Protein AF-A0A8T5UHZ5-F1 (afdb_monomer_lite)

Secondary structure (DSSP, 8-state):
-HHHHHHHHHHHHT--EEEEEEEEESS-TTTHHHHHHTSPP-TTEEEEEEEEE-S-SSSHHHHHHHTT-EEEE-SS---HHHHHHHHHHHHHH-

Radius of gyration: 17.34 Å; chains: 1; bounding box: 22×58×33 Å

pLDDT: mean 89.57, std 15.81, range [50.34, 98.81]

Structure (mmCIF, N/CA/C/O backbone):
data_AF-A0A8T5UHZ5-F1
#
_entry.id   AF-A0A8T5UHZ5-F1
#
loop_
_atom_site.group_PDB
_atom_site.id
_atom_site.type_symbol
_atom_site.label_atom_id
_atom_site.label_alt_id
_atom_site.label_comp_id
_atom_site.label_asym_id
_atom_site.label_entity_id
_atom_site.label_seq_id
_atom_site.pdbx_PDB_ins_code
_atom_site.Cartn_x
_atom_site.Cartn_y
_atom_site.Cartn_z
_atom_site.occupancy
_atom_site.B_iso_or_equiv
_atom_site.auth_seq_id
_atom_site.auth_comp_id
_atom_site.auth_asym_id
_atom_site.auth_atom_id
_atom_site.pdbx_PDB_model_num
ATOM 1 N N . MET A 1 1 ? -9.421 -43.260 -18.445 1.00 54.06 1 MET A N 1
ATOM 2 C CA . MET A 1 1 ? -9.083 -42.945 -17.036 1.00 54.06 1 MET A CA 1
ATOM 3 C C . MET A 1 1 ? -7.780 -42.146 -16.905 1.00 54.06 1 MET A C 1
ATOM 5 O O . MET A 1 1 ? -7.776 -41.135 -16.219 1.00 54.06 1 MET A O 1
ATOM 9 N N . THR A 1 2 ? -6.703 -42.509 -17.613 1.00 50.34 2 THR A N 1
ATOM 10 C CA . THR A 1 2 ? -5.383 -41.836 -17.532 1.00 50.34 2 THR A CA 1
ATOM 11 C C . THR A 1 2 ? -5.360 -40.383 -18.039 1.00 50.34 2 THR A C 1
ATOM 13 O O . THR A 1 2 ? -4.665 -39.549 -17.470 1.00 50.34 2 THR A O 1
ATOM 16 N N . ILE A 1 3 ? -6.171 -40.039 -19.048 1.00 54.50 3 ILE A N 1
ATOM 17 C CA . ILE A 1 3 ? -6.289 -38.656 -19.559 1.00 54.50 3 ILE A CA 1
ATOM 18 C C . ILE A 1 3 ? -6.992 -37.724 -18.550 1.00 54.50 3 ILE A C 1
ATOM 20 O O . ILE A 1 3 ? -6.657 -36.545 -18.466 1.00 54.50 3 ILE A O 1
ATOM 24 N N . LEU A 1 4 ? -7.906 -38.250 -17.723 1.00 54.22 4 LEU A N 1
ATOM 25 C CA . LEU A 1 4 ? -8.629 -37.453 -16.724 1.00 54.22 4 LEU A CA 1
ATOM 26 C C . LEU A 1 4 ? -7.715 -37.070 -15.544 1.00 54.22 4 LEU A C 1
ATOM 28 O O . LEU A 1 4 ? -7.699 -35.917 -15.124 1.00 54.22 4 LEU A O 1
ATOM 32 N N . LEU A 1 5 ? -6.861 -37.999 -15.096 1.00 55.75 5 LEU A N 1
ATOM 33 C CA . LEU A 1 5 ? -5.858 -37.757 -14.047 1.00 55.75 5 LEU A CA 1
ATOM 34 C C . LEU A 1 5 ? -4.801 -36.715 -14.449 1.00 55.75 5 LEU A C 1
ATOM 36 O O . LEU A 1 5 ? -4.321 -35.965 -13.597 1.00 55.75 5 LEU A O 1
ATOM 40 N N . LEU A 1 6 ? -4.449 -36.646 -15.738 1.00 55.50 6 LEU A N 1
ATOM 41 C CA . LEU A 1 6 ? -3.591 -35.582 -16.261 1.00 55.50 6 LEU A CA 1
ATOM 42 C C . LEU A 1 6 ? -4.319 -34.234 -16.219 1.00 55.50 6 LEU A C 1
ATOM 44 O O . LEU A 1 6 ? -3.737 -33.278 -15.729 1.00 55.50 6 LEU A O 1
ATOM 48 N N . SER A 1 7 ? -5.599 -34.169 -16.606 1.00 57.31 7 SER A N 1
ATOM 49 C CA . SER A 1 7 ? -6.381 -32.922 -16.560 1.00 57.31 7 SER A CA 1
ATOM 50 C C . SER A 1 7 ? -6.512 -32.327 -15.148 1.00 57.31 7 SER A C 1
ATOM 52 O O . SER A 1 7 ? -6.411 -31.110 -14.990 1.00 57.31 7 SER A O 1
ATOM 54 N N . ASP A 1 8 ? -6.637 -33.168 -14.115 1.00 59.12 8 ASP A N 1
ATOM 55 C CA . ASP A 1 8 ? -6.716 -32.726 -12.717 1.00 59.12 8 ASP A CA 1
ATOM 56 C C . ASP A 1 8 ? -5.356 -32.297 -12.152 1.00 59.12 8 ASP A C 1
ATOM 58 O O . ASP A 1 8 ? -5.274 -31.285 -11.452 1.00 59.12 8 ASP A O 1
ATOM 62 N N . LYS A 1 9 ? -4.258 -32.983 -12.509 1.00 55.28 9 LYS A N 1
ATOM 63 C CA . LYS A 1 9 ? -2.899 -32.505 -12.193 1.00 55.28 9 LYS A CA 1
ATOM 64 C C . LYS A 1 9 ? -2.590 -31.190 -12.904 1.00 55.28 9 LYS A C 1
ATOM 66 O O . LYS A 1 9 ? -2.010 -30.304 -12.287 1.00 55.28 9 LYS A O 1
ATOM 71 N N . THR A 1 10 ? -3.004 -31.024 -14.159 1.00 53.44 10 THR A N 1
ATOM 72 C CA . THR A 1 10 ? -2.833 -29.771 -14.903 1.00 53.44 10 THR A CA 1
ATOM 73 C C . THR A 1 10 ? -3.686 -28.650 -14.303 1.00 53.44 10 THR A C 1
ATOM 75 O O . THR A 1 10 ? -3.171 -27.554 -14.126 1.00 53.44 10 THR A O 1
ATOM 78 N N . LYS A 1 11 ? -4.929 -28.915 -13.869 1.00 51.22 11 LYS A N 1
ATOM 79 C CA . LYS A 1 11 ? -5.758 -27.969 -13.089 1.00 51.22 11 LYS A CA 1
ATOM 80 C C . LYS A 1 11 ? -5.114 -27.566 -11.760 1.00 51.22 11 LYS A C 1
ATOM 82 O O . LYS A 1 11 ? -5.171 -26.398 -11.387 1.00 51.22 11 LYS A O 1
ATOM 87 N N . LEU A 1 12 ? -4.493 -28.514 -11.054 1.00 54.09 12 LEU A N 1
ATOM 88 C CA . LEU A 1 12 ? -3.776 -28.261 -9.801 1.00 54.09 12 LEU A CA 1
ATOM 89 C C . LEU A 1 12 ? -2.492 -27.441 -10.028 1.00 54.09 12 LEU A C 1
ATOM 91 O O . LEU A 1 12 ? -2.179 -26.562 -9.229 1.00 54.09 12 LEU A O 1
ATOM 95 N N . ILE A 1 13 ? -1.788 -27.691 -11.137 1.00 55.31 13 ILE A N 1
ATOM 96 C CA . ILE A 1 13 ? -0.600 -26.942 -11.581 1.00 55.31 13 ILE A CA 1
ATOM 97 C C . ILE A 1 13 ? -0.978 -25.548 -12.128 1.00 55.31 13 ILE A C 1
ATOM 99 O O . ILE A 1 13 ? -0.185 -24.619 -12.012 1.00 55.31 13 ILE A O 1
ATOM 103 N N . MET A 1 14 ? -2.197 -25.366 -12.649 1.00 54.47 14 MET A N 1
ATOM 104 C CA . MET A 1 14 ? -2.715 -24.099 -13.195 1.00 54.47 14 MET A CA 1
ATOM 105 C C . MET A 1 14 ? -3.543 -23.266 -12.209 1.00 54.47 14 MET A C 1
ATOM 107 O O . MET A 1 14 ? -4.137 -22.262 -12.604 1.00 54.47 14 MET A O 1
ATOM 111 N N . ARG A 1 15 ? -3.592 -23.625 -10.921 1.00 60.47 15 ARG A N 1
ATOM 112 C CA . ARG A 1 15 ? -4.192 -22.741 -9.916 1.00 60.47 15 ARG A CA 1
ATOM 113 C C . ARG A 1 15 ? -3.278 -21.529 -9.735 1.00 60.47 15 ARG A C 1
ATOM 115 O O . ARG A 1 15 ? -2.355 -21.572 -8.922 1.00 60.47 15 ARG A O 1
ATOM 122 N N . LEU A 1 16 ? -3.533 -20.473 -10.514 1.00 61.34 16 LEU A N 1
ATOM 123 C CA . LEU A 1 16 ? -2.915 -19.157 -10.360 1.00 61.34 16 LEU A CA 1
ATOM 124 C C . LEU A 1 16 ? -2.950 -18.793 -8.878 1.00 61.34 16 LEU A C 1
ATOM 126 O O . LEU A 1 16 ? -4.014 -18.666 -8.267 1.00 61.34 16 LEU A O 1
ATOM 130 N N . LYS A 1 17 ? -1.770 -18.718 -8.266 1.00 83.94 17 LYS A N 1
ATOM 131 C CA . LYS A 1 17 ? -1.664 -18.317 -6.869 1.00 83.94 17 LYS A CA 1
ATOM 132 C C . LYS A 1 17 ? -1.822 -16.801 -6.835 1.00 83.94 17 LYS A C 1
ATOM 134 O O . LYS A 1 17 ? -1.069 -16.085 -7.495 1.00 83.94 17 LYS A O 1
ATOM 139 N N . LYS A 1 18 ? -2.811 -16.327 -6.080 1.00 91.69 18 LYS A N 1
ATOM 140 C CA . LYS A 1 18 ? -2.976 -14.901 -5.797 1.00 91.69 18 LYS A CA 1
ATOM 141 C C . LYS A 1 18 ? -1.849 -14.435 -4.877 1.00 91.69 18 LYS A C 1
ATOM 143 O O . LYS A 1 18 ? -1.552 -15.099 -3.884 1.00 91.69 18 LYS A O 1
ATOM 148 N N . LEU A 1 19 ? -1.238 -13.302 -5.201 1.00 94.38 19 LEU A N 1
ATOM 149 C CA . LEU A 1 19 ? -0.234 -12.628 -4.383 1.00 94.38 19 LEU A CA 1
ATOM 150 C C . LEU A 1 19 ? -0.752 -11.242 -4.009 1.00 94.38 19 LEU A C 1
ATOM 152 O O . LEU A 1 19 ? -0.850 -10.363 -4.864 1.00 94.38 19 LEU A O 1
ATOM 156 N N . TYR A 1 20 ? -1.034 -11.040 -2.726 1.00 96.88 20 TYR A N 1
ATOM 157 C CA . TYR A 1 20 ? -1.373 -9.730 -2.178 1.00 96.88 20 TYR A CA 1
ATOM 158 C C . TYR A 1 20 ? -0.125 -9.072 -1.599 1.00 96.88 20 TYR A C 1
ATOM 160 O O . TYR A 1 20 ? 0.555 -9.649 -0.753 1.00 96.88 20 TY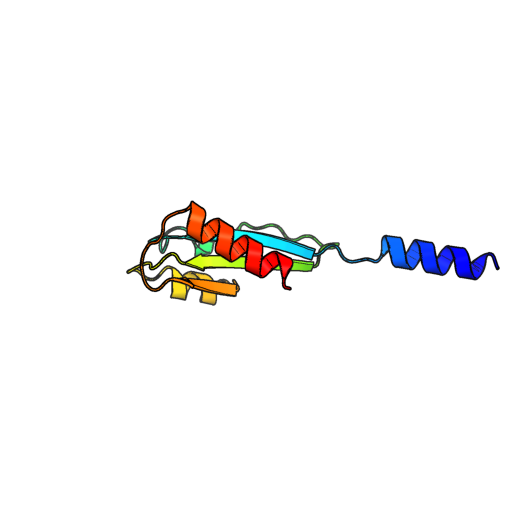R A O 1
ATOM 168 N N . ILE A 1 21 ? 0.162 -7.852 -2.043 1.00 97.69 21 ILE A N 1
ATOM 169 C CA . ILE A 1 21 ? 1.249 -7.019 -1.530 1.00 97.69 21 ILE A CA 1
ATOM 170 C C . ILE A 1 21 ? 0.605 -5.879 -0.760 1.00 97.69 21 ILE A C 1
ATOM 172 O O . ILE A 1 21 ? 0.019 -4.972 -1.352 1.00 97.69 21 ILE A O 1
ATOM 176 N N . LEU A 1 22 ? 0.681 -5.970 0.565 1.00 98.25 22 LEU A N 1
ATOM 177 C CA . LEU A 1 22 ? 0.100 -5.003 1.485 1.00 98.25 22 LEU A CA 1
ATOM 178 C C . LEU A 1 22 ? 1.145 -3.940 1.825 1.00 98.25 22 LEU A C 1
ATOM 180 O O . LEU A 1 22 ? 2.221 -4.270 2.320 1.00 98.25 22 LEU A O 1
ATOM 184 N N . ILE A 1 23 ? 0.821 -2.675 1.574 1.00 98.31 23 ILE A N 1
ATOM 185 C CA . ILE A 1 23 ? 1.711 -1.535 1.809 1.00 98.31 23 ILE A CA 1
ATOM 186 C C . ILE A 1 23 ? 1.004 -0.569 2.764 1.00 98.31 23 ILE A C 1
ATOM 188 O O . ILE A 1 23 ? 0.219 0.270 2.315 1.00 98.31 23 ILE A O 1
ATOM 192 N N . PRO A 1 24 ? 1.223 -0.684 4.083 1.00 98.12 24 PRO A N 1
ATOM 193 C CA . PRO A 1 24 ? 0.827 0.361 5.017 1.00 98.12 24 PRO A CA 1
ATOM 194 C C . PRO A 1 24 ? 1.523 1.675 4.650 1.00 98.12 24 PRO A C 1
ATOM 196 O O . PRO A 1 24 ? 2.722 1.677 4.375 1.00 98.12 24 PRO A O 1
ATOM 199 N N . ALA A 1 25 ? 0.786 2.782 4.643 1.00 98.31 25 ALA A N 1
ATOM 200 C CA . ALA A 1 25 ? 1.324 4.090 4.296 1.00 98.31 25 ALA A CA 1
ATOM 201 C C . ALA A 1 25 ? 0.716 5.187 5.176 1.00 98.31 25 ALA A C 1
ATOM 203 O O . ALA A 1 25 ? -0.494 5.213 5.399 1.00 98.31 25 ALA A O 1
ATOM 204 N N . TYR A 1 26 ? 1.559 6.106 5.647 1.00 98.44 26 TYR A N 1
ATOM 205 C CA . TYR A 1 26 ? 1.148 7.327 6.336 1.00 98.44 26 TYR A CA 1
ATOM 206 C C . TYR A 1 26 ? 2.125 8.453 5.995 1.00 98.44 26 TYR A C 1
ATOM 208 O O . TYR A 1 26 ? 3.269 8.431 6.437 1.00 98.44 26 TYR A O 1
ATOM 216 N N . ASN A 1 27 ? 1.666 9.438 5.226 1.00 98.31 27 ASN A N 1
ATOM 217 C CA . ASN A 1 27 ? 2.475 10.555 4.725 1.00 98.31 27 ASN A CA 1
ATOM 218 C C . ASN A 1 27 ? 3.727 10.134 3.918 1.00 98.31 27 ASN A C 1
ATOM 220 O O . ASN A 1 27 ? 4.837 10.620 4.133 1.00 98.31 27 ASN A O 1
ATOM 224 N N . GLU A 1 28 ? 3.534 9.210 2.980 1.00 98.50 28 GLU A N 1
ATOM 225 C CA . GLU A 1 28 ? 4.555 8.616 2.113 1.00 98.50 28 GLU A CA 1
ATOM 226 C C . GLU A 1 28 ? 4.523 9.182 0.679 1.00 98.50 28 GLU A C 1
ATOM 228 O O . GLU A 1 28 ? 4.920 8.515 -0.281 1.00 98.50 28 GLU A O 1
ATOM 233 N N . GLU A 1 29 ? 4.064 10.425 0.464 1.00 98.62 29 GLU A N 1
ATOM 234 C CA . GLU A 1 29 ? 3.900 10.965 -0.894 1.00 98.62 29 GLU A CA 1
ATOM 235 C C . GLU A 1 29 ? 5.204 10.991 -1.710 1.00 98.62 29 GLU A C 1
ATOM 237 O O . GLU A 1 29 ? 5.168 11.042 -2.941 1.00 98.62 29 GLU A O 1
ATOM 242 N N . LYS A 1 30 ? 6.366 11.004 -1.053 1.00 98.62 30 LYS A N 1
ATOM 243 C CA . LYS A 1 30 ? 7.677 11.054 -1.717 1.00 98.62 30 LYS A CA 1
ATOM 244 C C . LYS A 1 30 ? 8.161 9.677 -2.175 1.00 98.62 30 LYS A C 1
ATOM 246 O O . LYS A 1 30 ? 8.940 9.604 -3.119 1.00 98.62 30 LYS A O 1
ATOM 251 N N . SER A 1 31 ? 7.698 8.606 -1.537 1.00 98.38 31 SER A N 1
ATOM 252 C CA . SER A 1 31 ? 8.221 7.245 -1.700 1.00 98.38 31 SER A CA 1
ATOM 253 C C . SER A 1 31 ? 7.212 6.310 -2.381 1.00 98.38 31 SER A C 1
ATOM 255 O O . SER A 1 31 ? 7.613 5.460 -3.178 1.00 98.38 31 SER A O 1
ATOM 257 N N . ILE A 1 32 ? 5.907 6.495 -2.141 1.00 98.62 32 ILE A N 1
ATOM 258 C CA . ILE A 1 32 ? 4.872 5.495 -2.445 1.00 98.62 32 ILE A CA 1
ATOM 259 C C . ILE A 1 32 ? 4.819 5.084 -3.921 1.00 98.62 32 ILE A C 1
ATOM 261 O O . ILE A 1 32 ? 4.713 3.900 -4.229 1.00 98.62 32 ILE A O 1
ATOM 265 N N . THR A 1 33 ? 4.964 6.033 -4.851 1.00 98.69 33 THR A N 1
ATOM 266 C CA . THR A 1 33 ? 4.996 5.731 -6.292 1.00 98.69 33 THR A CA 1
ATOM 267 C C . THR A 1 33 ? 6.202 4.866 -6.656 1.00 98.69 33 THR A C 1
ATOM 269 O O . THR A 1 33 ? 6.059 3.910 -7.411 1.00 98.69 33 THR A O 1
ATOM 272 N N . SER A 1 34 ? 7.380 5.172 -6.103 1.00 98.56 34 SER A N 1
ATOM 273 C CA . SER A 1 34 ? 8.601 4.398 -6.352 1.00 98.56 34 SER A CA 1
ATOM 274 C C . SER A 1 34 ? 8.483 2.981 -5.789 1.00 98.56 34 SER A C 1
ATOM 276 O O . SER A 1 34 ? 8.813 2.018 -6.476 1.00 98.56 34 SER A O 1
ATOM 278 N N . VAL A 1 35 ? 7.928 2.842 -4.579 1.00 98.38 35 VAL A N 1
ATOM 279 C CA . VAL A 1 35 ? 7.683 1.537 -3.947 1.00 98.38 35 VAL A CA 1
ATOM 280 C C . VAL A 1 35 ? 6.731 0.685 -4.783 1.00 98.38 35 VAL A C 1
ATOM 282 O O . VAL A 1 35 ? 7.011 -0.483 -5.004 1.00 98.38 35 VAL A O 1
ATOM 285 N N . ILE A 1 36 ? 5.628 1.247 -5.282 1.00 98.38 36 ILE A N 1
ATOM 286 C CA . ILE A 1 36 ? 4.678 0.493 -6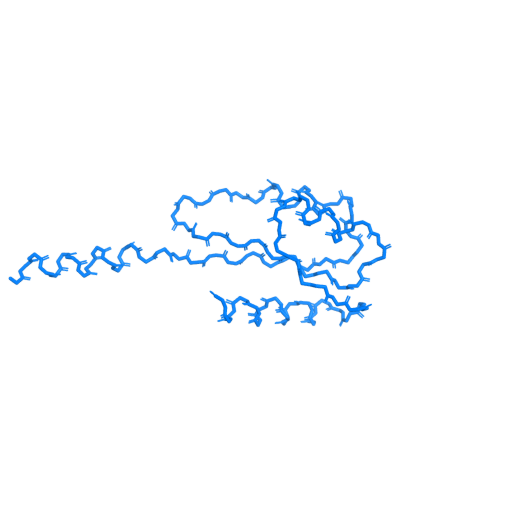.115 1.00 98.38 36 ILE A CA 1
ATOM 287 C C . ILE A 1 36 ? 5.327 0.072 -7.441 1.00 98.38 36 ILE A C 1
ATOM 289 O O . ILE A 1 36 ? 5.178 -1.074 -7.864 1.00 98.38 36 ILE A O 1
ATOM 293 N N . ASN A 1 37 ? 6.085 0.973 -8.069 1.00 97.94 37 ASN A N 1
ATOM 294 C CA . ASN A 1 37 ? 6.735 0.718 -9.355 1.00 97.94 37 ASN A CA 1
ATOM 295 C C . ASN A 1 37 ? 7.922 -0.255 -9.259 1.00 97.94 37 ASN A C 1
ATOM 297 O O . ASN A 1 37 ? 8.270 -0.876 -10.259 1.00 97.94 37 ASN A O 1
ATOM 301 N N . SER A 1 38 ? 8.543 -0.404 -8.085 1.00 97.81 38 SER A N 1
ATOM 302 C CA . SER A 1 38 ? 9.656 -1.340 -7.879 1.00 97.81 38 SER A CA 1
ATOM 303 C C . SER A 1 38 ? 9.202 -2.787 -7.680 1.00 97.81 38 SER A C 1
ATOM 305 O O . SER A 1 38 ? 10.025 -3.703 -7.714 1.00 97.81 38 SER A O 1
ATOM 307 N N . ILE A 1 39 ? 7.897 -3.018 -7.500 1.00 96.88 39 ILE A N 1
ATOM 308 C CA . ILE A 1 39 ? 7.348 -4.358 -7.314 1.00 96.88 39 ILE A CA 1
ATOM 309 C C . ILE A 1 39 ? 7.535 -5.170 -8.602 1.00 96.88 39 ILE A C 1
ATOM 311 O O . ILE A 1 39 ? 6.928 -4.834 -9.626 1.00 96.88 39 ILE A O 1
ATOM 315 N N . PRO A 1 40 ? 8.269 -6.297 -8.558 1.00 94.06 40 PRO A N 1
ATOM 316 C CA . PRO A 1 40 ? 8.537 -7.088 -9.747 1.00 94.06 40 PRO A CA 1
ATOM 317 C C . PRO A 1 40 ? 7.262 -7.685 -10.356 1.00 94.06 40 PRO A C 1
ATOM 319 O O . PRO A 1 40 ? 6.192 -7.794 -9.736 1.00 94.06 40 PRO A O 1
ATOM 322 N N . THR A 1 41 ? 7.385 -8.069 -11.622 1.00 89.38 41 THR A N 1
ATOM 323 C CA . THR A 1 41 ? 6.346 -8.819 -12.326 1.00 89.38 41 THR A CA 1
ATOM 324 C C . THR A 1 41 ? 6.544 -10.304 -12.065 1.00 89.38 41 THR A C 1
ATOM 326 O O . THR A 1 41 ? 7.658 -10.813 -12.153 1.00 89.38 41 THR A O 1
ATOM 329 N N . PHE A 1 42 ? 5.453 -11.004 -11.766 1.00 8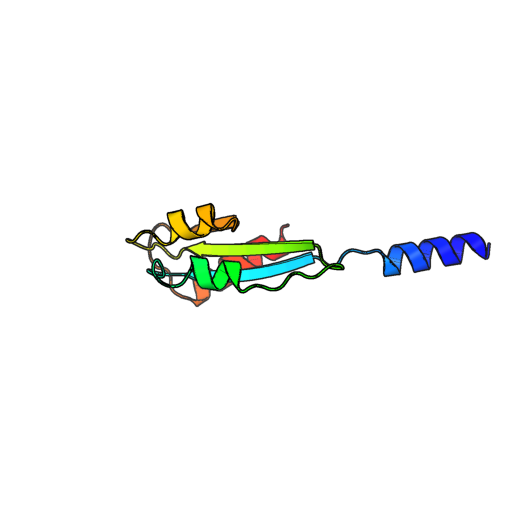6.88 42 PHE A N 1
ATOM 330 C CA . PHE A 1 42 ? 5.443 -12.447 -11.564 1.00 86.88 42 PHE A CA 1
ATOM 331 C C . PHE A 1 42 ? 4.517 -13.064 -12.612 1.00 86.88 42 PHE A C 1
ATOM 333 O O . PHE A 1 42 ? 3.304 -12.921 -12.513 1.00 86.88 42 PHE A O 1
ATOM 340 N N . SER A 1 43 ? 5.072 -13.733 -13.625 1.00 84.25 43 SER A N 1
ATOM 341 C CA . SER A 1 43 ? 4.299 -14.268 -14.761 1.00 84.25 43 SER A CA 1
ATOM 342 C C . SER A 1 43 ? 3.294 -15.359 -14.374 1.00 84.25 43 SER A C 1
ATOM 344 O O . SER A 1 43 ? 2.300 -15.549 -15.066 1.00 84.25 43 SER A O 1
ATOM 346 N N . ASN A 1 44 ? 3.536 -16.056 -13.262 1.00 87.81 44 ASN A N 1
ATOM 347 C CA . ASN A 1 44 ? 2.732 -17.196 -12.812 1.00 87.81 44 ASN A CA 1
ATOM 348 C C . ASN A 1 44 ? 1.822 -16.866 -11.611 1.00 87.81 44 ASN A C 1
ATOM 350 O O . ASN A 1 44 ? 1.270 -17.785 -11.002 1.00 87.81 44 ASN A O 1
ATOM 354 N N . LEU A 1 45 ? 1.704 -15.588 -11.225 1.00 89.69 45 LEU A N 1
ATOM 355 C CA . LEU A 1 45 ? 0.903 -15.143 -10.081 1.00 89.69 45 LEU A CA 1
ATOM 356 C C . LEU A 1 45 ? -0.075 -14.047 -10.500 1.00 89.69 45 LEU A C 1
ATOM 358 O O . LEU A 1 45 ? 0.282 -13.122 -11.225 1.00 89.69 45 LEU A O 1
ATOM 362 N N . GLU A 1 46 ? -1.289 -14.106 -9.963 1.00 91.88 46 GLU A N 1
ATOM 363 C CA . GLU A 1 46 ? -2.221 -12.984 -10.036 1.00 91.88 46 GLU A CA 1
ATOM 364 C C . GLU A 1 46 ? -1.873 -12.000 -8.909 1.00 91.88 46 GLU A C 1
ATOM 366 O O . GLU A 1 46 ? -2.046 -12.306 -7.727 1.00 91.88 46 GLU A O 1
ATOM 371 N N . LYS A 1 47 ? -1.292 -10.846 -9.258 1.00 94.00 47 LYS A N 1
ATOM 372 C CA . LYS A 1 47 ? -0.748 -9.879 -8.292 1.00 94.00 47 LYS A CA 1
ATOM 373 C C . LYS A 1 47 ? -1.751 -8.770 -7.977 1.00 94.00 47 LYS A C 1
ATOM 375 O O . LYS A 1 47 ? -2.213 -8.082 -8.882 1.00 94.00 47 LYS A O 1
ATOM 380 N N . PHE A 1 48 ? -1.950 -8.499 -6.690 1.00 96.62 48 PHE A N 1
ATOM 381 C CA . PHE A 1 48 ? -2.749 -7.388 -6.179 1.00 96.62 48 PHE A CA 1
ATOM 382 C C . PHE A 1 48 ? -1.892 -6.499 -5.278 1.00 96.62 48 PHE A C 1
ATOM 384 O O . PHE A 1 48 ? -1.421 -6.935 -4.228 1.00 96.62 48 PHE A O 1
ATOM 391 N N . VAL A 1 49 ? -1.693 -5.241 -5.670 1.00 98.19 49 VAL A N 1
ATOM 392 C CA . VAL A 1 49 ? -1.006 -4.242 -4.837 1.00 98.19 49 VAL A CA 1
ATOM 393 C C . VAL A 1 49 ? -2.058 -3.448 -4.074 1.00 98.19 49 VAL A C 1
ATOM 395 O O . VAL A 1 49 ? -2.903 -2.790 -4.684 1.00 98.19 49 VAL A O 1
ATOM 398 N N . VAL A 1 50 ? -2.014 -3.528 -2.746 1.00 98.56 50 VAL A N 1
ATOM 399 C CA . VAL A 1 50 ? -2.989 -2.907 -1.848 1.00 98.56 50 VAL A CA 1
ATOM 400 C C . VAL A 1 50 ? -2.261 -1.968 -0.899 1.00 98.56 50 VAL A C 1
ATOM 402 O O . VAL A 1 50 ? -1.529 -2.403 -0.013 1.00 98.56 50 VAL A O 1
ATOM 405 N N . VAL A 1 51 ? -2.479 -0.670 -1.068 1.00 98.75 51 VAL A N 1
ATOM 406 C CA . VAL A 1 51 ? -1.989 0.357 -0.150 1.00 98.75 51 VAL A CA 1
ATOM 407 C C . VAL A 1 51 ? -3.035 0.593 0.930 1.00 98.75 51 VAL A C 1
ATOM 409 O O . VAL A 1 51 ? -4.201 0.850 0.631 1.00 98.75 51 VAL A O 1
ATOM 412 N N . ILE A 1 52 ? -2.621 0.521 2.191 1.00 98.69 52 ILE A N 1
ATOM 413 C CA . ILE A 1 52 ? -3.459 0.859 3.336 1.00 98.69 52 ILE A CA 1
ATOM 414 C C . ILE A 1 52 ? -3.036 2.242 3.812 1.00 98.69 52 ILE A C 1
ATOM 416 O O . ILE A 1 52 ? -2.061 2.384 4.544 1.00 98.69 52 ILE A O 1
ATOM 420 N N . ASP A 1 53 ? -3.757 3.255 3.341 1.00 98.56 53 ASP A N 1
ATOM 421 C CA . ASP A 1 53 ? -3.522 4.654 3.685 1.00 98.56 53 ASP A CA 1
ATOM 422 C C . ASP A 1 53 ? -4.122 4.952 5.065 1.00 98.56 53 ASP A C 1
ATOM 424 O O . ASP A 1 53 ? -5.341 5.023 5.243 1.00 98.56 53 ASP A O 1
ATOM 428 N N . ASP A 1 54 ? -3.263 5.101 6.065 1.00 98.06 54 ASP A N 1
ATOM 429 C CA . ASP A 1 54 ? -3.652 5.249 7.464 1.00 98.06 54 ASP A CA 1
ATOM 430 C C . ASP A 1 54 ? -3.932 6.718 7.823 1.00 98.06 54 ASP A C 1
ATOM 432 O O . ASP A 1 54 ? -3.367 7.283 8.753 1.00 98.06 54 ASP A O 1
ATOM 436 N N . GLY A 1 55 ? -4.782 7.376 7.031 1.00 97.75 55 GLY A N 1
ATOM 437 C CA . GLY A 1 55 ? -5.183 8.766 7.251 1.00 97.75 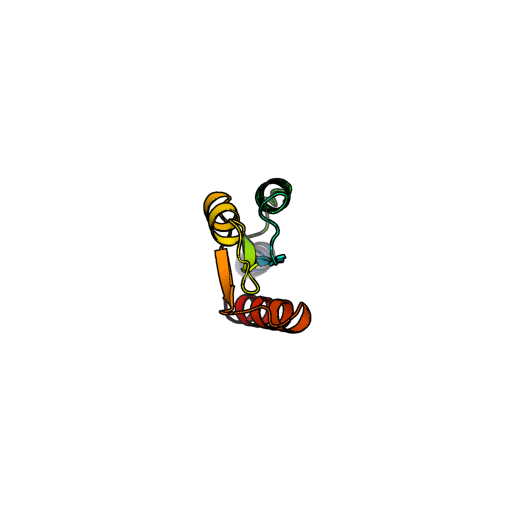55 GLY A CA 1
ATOM 438 C C . GLY A 1 55 ? -4.083 9.787 6.954 1.00 97.75 55 GLY A C 1
ATOM 439 O O . GLY A 1 55 ? -3.897 10.723 7.738 1.00 97.75 55 GLY A O 1
ATOM 440 N N . SER A 1 56 ? -3.350 9.616 5.847 1.00 98.25 56 SER A N 1
ATOM 441 C CA . SER A 1 56 ? -2.350 10.597 5.405 1.00 98.25 56 SER A CA 1
ATOM 442 C C . SER A 1 56 ? -2.981 11.969 5.146 1.00 98.25 56 SER A C 1
ATOM 444 O O . SER A 1 56 ? -4.128 12.079 4.713 1.00 98.25 56 SER A O 1
ATOM 446 N N . LYS A 1 57 ? -2.207 13.031 5.386 1.00 98.06 57 LYS A N 1
ATOM 447 C CA . LYS A 1 57 ? -2.601 14.431 5.134 1.00 98.06 57 LYS A CA 1
ATOM 448 C C . LYS A 1 57 ? -1.943 15.026 3.889 1.00 98.06 57 LYS A C 1
ATOM 450 O O . LYS A 1 57 ? -2.177 16.187 3.566 1.00 98.06 57 LYS A O 1
ATOM 455 N N . ASP A 1 58 ? -1.104 14.246 3.225 1.00 98.56 58 ASP A N 1
ATOM 456 C CA . ASP A 1 58 ? -0.375 14.615 2.020 1.00 98.56 58 ASP A CA 1
ATOM 457 C C . ASP A 1 58 ? -0.950 13.898 0.780 1.00 98.56 58 ASP A C 1
ATOM 459 O O . ASP A 1 58 ? -2.049 13.335 0.803 1.00 98.56 58 ASP A O 1
ATOM 463 N N . ASN A 1 59 ? -0.209 13.888 -0.331 1.00 98.56 59 ASN A N 1
ATOM 464 C CA . ASN A 1 59 ? -0.678 13.279 -1.575 1.00 98.56 59 ASN A CA 1
ATOM 465 C C . ASN A 1 59 ? -0.514 11.748 -1.650 1.00 98.56 59 ASN A C 1
ATOM 467 O O . ASN A 1 59 ? -0.645 11.195 -2.748 1.00 98.56 59 ASN A O 1
ATOM 471 N N . THR A 1 60 ? -0.238 11.046 -0.543 1.00 98.69 60 THR A N 1
ATOM 472 C CA . THR A 1 60 ? -0.011 9.585 -0.522 1.00 98.69 60 THR A CA 1
ATOM 473 C C . THR A 1 60 ? -1.128 8.813 -1.219 1.00 98.69 60 THR A C 1
ATOM 475 O O . THR A 1 60 ? -0.863 8.063 -2.160 1.00 98.69 60 THR A O 1
ATOM 478 N N . LEU A 1 61 ? -2.385 9.054 -0.827 1.00 98.31 61 LEU A N 1
ATOM 479 C CA . LEU A 1 61 ? -3.566 8.402 -1.403 1.00 98.31 61 LEU A CA 1
ATOM 480 C C . LEU A 1 61 ? -3.647 8.619 -2.918 1.00 98.31 61 LEU A C 1
ATOM 482 O O . LEU A 1 61 ? -3.817 7.666 -3.682 1.00 98.31 61 LEU A O 1
ATOM 486 N N . MET A 1 62 ? -3.508 9.870 -3.370 1.00 98.69 62 MET A N 1
ATOM 487 C CA . MET A 1 62 ? -3.585 10.207 -4.793 1.00 98.69 62 MET A CA 1
ATOM 488 C C . MET A 1 62 ? -2.467 9.516 -5.583 1.00 98.69 62 MET A C 1
ATOM 490 O O . MET A 1 62 ? -2.726 8.959 -6.651 1.00 98.69 62 MET A O 1
ATOM 494 N N . LYS A 1 63 ? -1.230 9.553 -5.080 1.00 98.81 63 LYS A N 1
ATOM 495 C CA . LYS A 1 63 ? -0.066 8.971 -5.758 1.00 98.81 63 LYS A CA 1
ATOM 496 C C . LYS A 1 63 ? -0.126 7.446 -5.810 1.00 98.81 63 LYS A C 1
ATOM 498 O O . LYS A 1 63 ? 0.195 6.880 -6.851 1.00 98.81 63 LYS A O 1
ATOM 503 N N . ALA A 1 64 ? -0.607 6.797 -4.750 1.00 98.69 64 ALA A N 1
ATOM 504 C CA . ALA A 1 64 ? -0.841 5.356 -4.725 1.00 98.69 64 ALA A CA 1
ATOM 505 C C . ALA A 1 64 ? -1.865 4.917 -5.785 1.00 98.69 64 ALA A C 1
ATOM 507 O O . ALA A 1 64 ? -1.589 4.010 -6.570 1.00 98.69 64 ALA A O 1
ATOM 508 N N . LYS A 1 65 ? -3.013 5.609 -5.868 1.00 98.44 65 LYS A N 1
ATOM 509 C CA . LYS A 1 65 ? -4.031 5.335 -6.898 1.00 98.44 65 LYS A CA 1
ATOM 510 C C . LYS A 1 65 ? -3.482 5.539 -8.309 1.00 98.44 65 LYS A C 1
ATOM 512 O O . LYS A 1 65 ? -3.686 4.693 -9.172 1.00 98.44 65 LYS A O 1
ATOM 517 N N . LYS A 1 66 ? -2.757 6.641 -8.542 1.00 98.62 66 LYS A N 1
ATOM 518 C CA . LYS A 1 66 ? -2.134 6.936 -9.846 1.00 98.62 66 LYS A CA 1
ATOM 519 C C . LYS A 1 66 ? -1.099 5.886 -10.261 1.00 98.62 66 LYS A C 1
ATOM 521 O O . LYS A 1 66 ? -0.958 5.634 -11.449 1.00 98.62 66 LYS A O 1
ATOM 526 N N . ALA A 1 67 ? -0.410 5.268 -9.302 1.00 98.25 67 ALA A N 1
ATOM 527 C CA . ALA A 1 67 ? 0.536 4.181 -9.548 1.00 98.25 67 ALA A CA 1
ATOM 528 C C . ALA A 1 67 ? -0.139 2.809 -9.779 1.00 98.25 67 ALA A C 1
ATOM 530 O O . ALA A 1 67 ? 0.551 1.811 -9.957 1.00 98.25 67 ALA A O 1
ATOM 531 N N . GLY A 1 68 ? -1.477 2.736 -9.780 1.00 97.81 68 GLY A N 1
ATOM 532 C CA . GLY A 1 68 ? -2.226 1.512 -10.084 1.00 97.81 68 GLY A CA 1
ATOM 533 C C . GLY A 1 68 ? -2.510 0.609 -8.881 1.00 97.81 68 GLY A C 1
ATOM 534 O O . GLY A 1 68 ? -2.973 -0.515 -9.066 1.00 97.81 68 GLY A O 1
ATOM 535 N N . ALA A 1 69 ? -2.261 1.069 -7.651 1.00 98.38 69 ALA A N 1
ATOM 536 C CA . ALA A 1 69 ? -2.608 0.304 -6.457 1.00 98.38 69 ALA A CA 1
ATOM 537 C C . ALA A 1 69 ? -4.097 0.430 -6.097 1.00 98.38 69 ALA A C 1
ATOM 539 O O . ALA A 1 69 ? -4.717 1.488 -6.243 1.00 98.38 69 ALA A O 1
ATOM 540 N N . THR A 1 70 ? -4.651 -0.639 -5.522 1.00 98.50 70 THR A N 1
ATOM 541 C CA . THR A 1 70 ? -5.897 -0.558 -4.748 1.00 98.50 70 THR A CA 1
ATOM 542 C C . THR A 1 70 ? -5.604 0.169 -3.440 1.00 98.50 70 THR A C 1
ATOM 544 O O . THR A 1 70 ? -4.602 -0.132 -2.798 1.00 98.50 70 THR A O 1
ATOM 547 N N . VAL A 1 71 ? -6.454 1.110 -3.018 1.00 98.38 71 VAL A N 1
ATOM 548 C CA . VAL A 1 71 ? -6.209 1.906 -1.802 1.00 98.38 71 VAL A CA 1
ATOM 549 C C . VAL A 1 71 ? -7.338 1.748 -0.787 1.00 98.38 71 VAL A C 1
ATOM 551 O O . VAL A 1 71 ? -8.498 2.016 -1.095 1.00 98.38 71 VAL A O 1
ATOM 554 N N . LEU A 1 72 ? -6.978 1.356 0.437 1.00 98.19 72 LEU A N 1
ATOM 555 C CA . LEU A 1 72 ? -7.857 1.248 1.598 1.00 98.19 72 LEU A CA 1
ATOM 556 C C . LEU A 1 72 ? -7.548 2.376 2.591 1.00 98.19 72 LEU A C 1
ATOM 558 O O . LEU A 1 72 ? -6.595 2.270 3.354 1.00 98.19 72 LEU A O 1
ATOM 562 N N . SER A 1 73 ? -8.378 3.418 2.652 1.00 96.69 73 SER A N 1
ATOM 563 C CA . SER A 1 73 ? -8.102 4.581 3.516 1.00 96.69 73 SER A CA 1
ATOM 564 C C . SER A 1 73 ? -8.795 4.516 4.878 1.00 96.69 73 SER A C 1
ATOM 566 O O . SER A 1 73 ? -9.956 4.105 4.977 1.00 96.69 73 SER A O 1
ATOM 568 N N . ASN A 1 74 ? -8.082 4.907 5.933 1.00 96.38 74 ASN A N 1
ATOM 569 C CA . ASN A 1 74 ? -8.631 5.217 7.255 1.00 96.38 74 ASN A CA 1
ATOM 570 C C . ASN A 1 74 ? -8.912 6.723 7.366 1.00 96.38 74 ASN A C 1
ATOM 572 O O . ASN A 1 74 ? -8.284 7.531 6.690 1.00 96.38 74 ASN A O 1
ATOM 576 N N . LYS A 1 75 ? -9.869 7.117 8.218 1.00 95.44 75 LYS A N 1
ATOM 577 C CA . LYS A 1 75 ? -10.206 8.542 8.430 1.00 95.44 75 LYS A CA 1
ATOM 578 C C . LYS A 1 75 ? -9.113 9.312 9.183 1.00 95.44 75 LYS A C 1
ATOM 580 O O . LYS A 1 75 ? -9.033 10.528 9.073 1.00 95.44 75 LYS A O 1
ATOM 585 N N . GLN A 1 76 ? -8.319 8.600 9.972 1.00 95.38 76 GLN A N 1
ATOM 586 C CA . GLN A 1 76 ? -7.216 9.104 10.783 1.00 95.38 76 GLN A CA 1
ATOM 587 C C . GLN A 1 76 ? -6.177 7.990 10.930 1.00 95.38 76 GLN A C 1
ATOM 589 O O . GLN A 1 76 ? -6.492 6.834 10.648 1.00 95.38 76 GLN A O 1
ATOM 594 N N . ASN A 1 77 ? -4.990 8.335 11.421 1.00 97.38 77 ASN A N 1
ATOM 595 C CA . ASN A 1 77 ? -3.953 7.362 11.746 1.00 97.38 77 ASN A CA 1
ATOM 596 C C . ASN A 1 77 ? -4.387 6.483 12.925 1.00 97.38 77 ASN A C 1
ATOM 598 O O . ASN A 1 77 ? -4.663 6.990 14.016 1.00 97.38 77 ASN A O 1
ATOM 602 N N . LEU A 1 78 ? -4.508 5.178 12.667 1.00 97.12 78 LEU A N 1
ATOM 603 C CA . LEU A 1 78 ? -4.870 4.137 13.633 1.00 97.12 78 LEU A CA 1
ATOM 604 C C . LEU A 1 78 ? -3.662 3.273 14.033 1.00 97.12 78 LEU A C 1
ATOM 606 O O . LEU A 1 78 ? -3.787 2.390 14.883 1.00 97.12 78 LEU A O 1
ATOM 610 N N . GLY A 1 79 ? -2.502 3.523 13.432 1.00 96.44 79 GLY A N 1
ATOM 611 C CA . GLY A 1 79 ? -1.257 2.820 13.668 1.00 96.44 79 GLY A CA 1
ATOM 612 C C . GLY A 1 79 ? -1.057 1.610 12.756 1.00 96.44 79 GLY A C 1
ATOM 613 O O . GLY A 1 79 ? -1.983 1.019 12.193 1.00 96.44 79 GLY A O 1
ATOM 614 N N . LEU A 1 80 ? 0.205 1.182 12.671 1.00 95.62 80 LEU A N 1
ATOM 615 C CA . LEU A 1 80 ? 0.665 0.122 11.771 1.00 95.62 80 LEU A CA 1
ATOM 616 C C . LEU A 1 80 ? -0.106 -1.199 11.935 1.00 95.62 80 LEU A C 1
ATOM 618 O O . LEU A 1 80 ? -0.462 -1.836 10.946 1.00 95.62 80 LEU A O 1
ATOM 622 N N . GLY A 1 81 ? -0.398 -1.602 13.175 1.00 97.12 81 GLY A N 1
ATOM 623 C CA . GLY A 1 81 ? -1.136 -2.838 13.451 1.00 97.12 81 GLY A CA 1
ATOM 624 C C . GLY A 1 81 ? -2.560 -2.820 12.888 1.00 97.12 81 GLY A C 1
ATOM 625 O O . GLY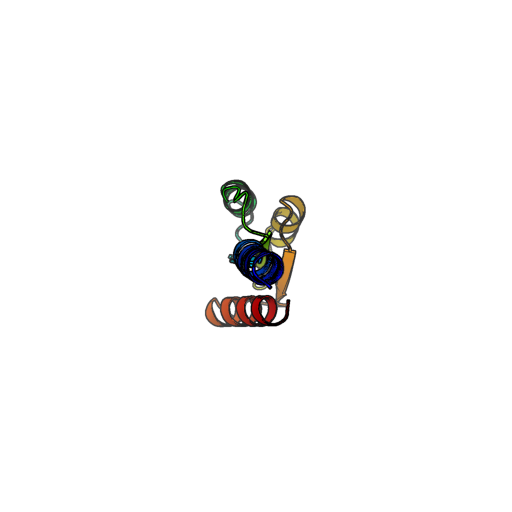 A 1 81 ? -3.007 -3.807 12.304 1.00 97.12 81 GLY A O 1
ATOM 626 N N . ALA A 1 82 ? -3.253 -1.683 12.997 1.00 97.06 82 ALA A N 1
ATOM 627 C CA . ALA A 1 82 ? -4.585 -1.512 12.424 1.00 97.06 82 ALA A CA 1
ATOM 628 C C . ALA A 1 82 ? -4.540 -1.532 10.889 1.00 97.06 82 ALA A C 1
ATOM 630 O O . ALA A 1 82 ? -5.377 -2.181 10.256 1.00 97.06 82 ALA A O 1
ATOM 631 N N . ALA A 1 83 ? -3.533 -0.885 10.291 1.00 97.19 83 ALA A N 1
ATOM 632 C CA . ALA A 1 83 ? -3.323 -0.904 8.847 1.00 97.19 83 ALA A CA 1
ATOM 633 C C . ALA A 1 83 ? -3.065 -2.329 8.317 1.00 97.19 83 ALA A C 1
ATOM 635 O O . ALA A 1 83 ? -3.709 -2.759 7.357 1.00 97.19 83 ALA A O 1
ATOM 636 N N . PHE A 1 84 ? -2.198 -3.099 8.982 1.00 96.06 84 PHE A N 1
ATOM 637 C CA . PHE A 1 84 ? -1.947 -4.501 8.632 1.00 96.06 84 PHE A CA 1
ATOM 638 C C . PHE A 1 84 ? -3.191 -5.368 8.762 1.00 96.06 84 PHE A C 1
ATOM 640 O O . PHE A 1 84 ? -3.507 -6.108 7.832 1.00 96.06 84 PHE A O 1
ATOM 647 N N . LYS A 1 85 ? -3.915 -5.264 9.884 1.00 97.81 85 LYS A N 1
ATOM 648 C CA . LYS A 1 85 ? -5.149 -6.026 10.106 1.00 97.81 85 LYS A CA 1
ATOM 649 C C . LYS A 1 85 ? -6.148 -5.786 8.975 1.00 97.81 85 LYS A C 1
ATOM 651 O O . LYS A 1 85 ? -6.637 -6.742 8.382 1.00 97.81 85 LYS A O 1
ATOM 656 N N . LYS A 1 86 ? -6.382 -4.521 8.621 1.00 97.88 86 LYS A N 1
ATOM 657 C CA . LYS A 1 86 ? -7.286 -4.138 7.531 1.00 97.88 86 LYS A CA 1
ATOM 658 C C . LYS A 1 86 ? -6.837 -4.696 6.176 1.00 97.88 86 LYS A C 1
ATOM 660 O O . LYS A 1 86 ? -7.661 -5.193 5.411 1.00 97.88 86 LYS A O 1
ATOM 665 N N . GLY A 1 87 ? -5.539 -4.622 5.877 1.00 97.75 87 GLY A N 1
ATOM 666 C CA . GLY A 1 87 ? -4.974 -5.192 4.653 1.00 97.75 87 GLY A CA 1
ATOM 667 C C . GLY A 1 87 ? -5.128 -6.714 4.586 1.00 97.75 87 GLY A C 1
ATOM 668 O O . GLY A 1 87 ? -5.494 -7.251 3.543 1.00 97.75 87 GLY A O 1
ATOM 669 N N . LEU A 1 88 ? -4.908 -7.405 5.707 1.00 97.69 88 LEU A N 1
ATOM 670 C CA . LEU A 1 88 ? -5.055 -8.855 5.810 1.00 97.69 88 LEU A CA 1
ATOM 671 C C . LEU A 1 88 ? -6.517 -9.291 5.650 1.00 97.69 88 LEU A C 1
ATOM 673 O O . LEU A 1 88 ? -6.798 -10.204 4.881 1.00 97.69 88 LEU A O 1
ATOM 677 N N . GLU A 1 89 ? -7.451 -8.613 6.320 1.00 98.12 89 GLU A N 1
ATOM 678 C CA . GLU A 1 89 ? -8.892 -8.860 6.175 1.00 98.12 89 GLU A CA 1
ATOM 679 C C . GLU A 1 89 ? -9.350 -8.682 4.722 1.00 98.12 89 GLU A C 1
ATOM 681 O O . GLU A 1 89 ? -10.108 -9.502 4.201 1.00 98.12 89 GLU A O 1
ATOM 686 N N . TYR A 1 90 ? -8.848 -7.647 4.041 1.00 97.81 90 TYR A N 1
ATOM 687 C CA . TYR A 1 90 ? -9.105 -7.445 2.619 1.00 97.81 90 TYR A CA 1
ATOM 688 C C . TYR A 1 90 ? -8.557 -8.599 1.769 1.00 97.81 90 TYR A C 1
ATOM 690 O O . TYR A 1 90 ? -9.279 -9.119 0.923 1.00 97.81 90 TYR A O 1
ATOM 698 N N . ALA A 1 91 ? -7.314 -9.024 2.001 1.00 96.25 91 ALA A N 1
ATOM 699 C CA . ALA A 1 91 ? -6.683 -10.099 1.236 1.00 96.25 91 ALA A CA 1
ATOM 700 C C . ALA A 1 91 ? -7.344 -11.470 1.452 1.00 96.25 91 ALA A C 1
ATOM 702 O O . ALA A 1 91 ? -7.379 -12.272 0.531 1.00 96.25 91 ALA A O 1
ATOM 703 N N . ILE A 1 92 ? -7.877 -11.750 2.646 1.00 95.88 92 ILE A N 1
ATOM 704 C CA . ILE A 1 92 ? -8.573 -13.015 2.940 1.00 95.88 92 ILE A CA 1
ATOM 705 C C . ILE A 1 92 ? -9.953 -13.068 2.270 1.00 95.88 92 ILE A C 1
ATOM 707 O O . ILE A 1 92 ? -10.421 -14.142 1.896 1.00 95.88 92 ILE A O 1
ATOM 711 N N . LYS A 1 93 ? -10.629 -11.920 2.146 1.00 95.50 93 LYS A N 1
ATOM 712 C CA . LYS A 1 93 ? -11.989 -11.843 1.597 1.00 95.50 93 LYS A CA 1
ATOM 713 C C . LYS A 1 93 ? -12.037 -11.881 0.062 1.00 95.50 93 LYS A C 1
ATOM 715 O O . LYS A 1 93 ? -13.105 -12.153 -0.486 1.00 95.50 93 LYS A O 1
ATOM 720 N N . ASN A 1 94 ? -10.929 -11.577 -0.617 1.00 90.31 94 ASN A N 1
ATOM 721 C CA . ASN A 1 94 ? -10.851 -11.433 -2.077 1.00 90.31 94 ASN A CA 1
ATOM 722 C C . ASN A 1 94 ? -9.947 -12.497 -2.709 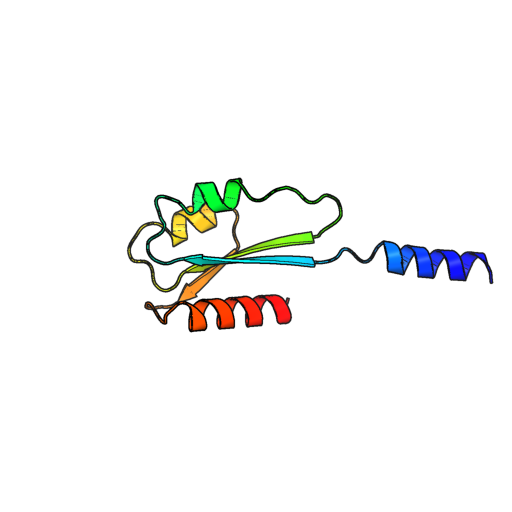1.00 90.31 94 ASN A C 1
ATOM 724 O O . ASN A 1 94 ? -10.127 -12.760 -3.921 1.00 90.31 94 ASN A O 1
#

Sequence (94 aa):
MTILLLSDKTKLIMRLKKLYILIPAYNEEKSITSVINSIPTFSNLEKFVVVIDDGSKDNTLMKAKKAGATVLSNKQNLGLGAAFKKGLEYAIKN

Foldseek 3Di:
DVVVVVVVVVVVVLPAAEAEAEAEDAQCLPCQLVVLVPDDDDPRHNYAYEYEYQCHPDCNQVSNVVSPHHYHYDVHHPDDVVSVVVSVVVVVVD